Protein AF-A0A850YWC5-F1 (afdb_monomer)

Mean predicted aligned error: 11.5 Å

Organism: NCBI:txid237442

Foldseek 3Di:
DPPDDLVCLQPDDPVRLVVVCPPPDPVVNVVSVVSNVVSVVVVVVVVVVVVVVVVVVVVVVVVVVVVVVVVVVVVVVVVVVVVVVVVVVVVVVVVVVVVVVVVPDDDDDDDDDDDD

pLDDT: mean 88.01, std 17.05, range [43.81, 98.75]

Structure (mmCIF, N/CA/C/O backbone):
data_AF-A0A850YWC5-F1
#
_entry.id   AF-A0A850YWC5-F1
#
loop_
_atom_site.group_PDB
_atom_site.id
_atom_site.type_symbol
_atom_site.label_atom_id
_atom_site.label_alt_id
_atom_site.label_comp_id
_atom_site.label_asym_id
_atom_site.label_entity_id
_atom_site.label_seq_id
_atom_site.pdbx_PDB_ins_code
_atom_site.Cartn_x
_atom_site.Cartn_y
_atom_site.Cartn_z
_atom_site.occupancy
_atom_site.B_iso_or_equiv
_atom_site.auth_seq_id
_atom_site.auth_comp_id
_atom_site.auth_asym_id
_atom_site.auth_atom_id
_atom_site.pdbx_PDB_model_num
ATOM 1 N N . ASP A 1 1 ? -20.266 -9.787 32.606 1.00 48.34 1 ASP A N 1
ATOM 2 C CA . ASP A 1 1 ? -20.561 -9.598 31.177 1.00 48.34 1 ASP A CA 1
ATOM 3 C C . ASP A 1 1 ? -20.146 -8.229 30.689 1.00 48.34 1 ASP A C 1
ATOM 5 O O . ASP A 1 1 ? -20.565 -7.225 31.253 1.00 48.34 1 ASP A O 1
ATOM 9 N N . ASP A 1 2 ? -19.291 -8.188 29.666 1.00 72.25 2 ASP A N 1
ATOM 10 C CA . ASP A 1 2 ? -18.967 -6.942 28.969 1.00 72.25 2 ASP A CA 1
ATOM 11 C C . ASP A 1 2 ? -20.183 -6.515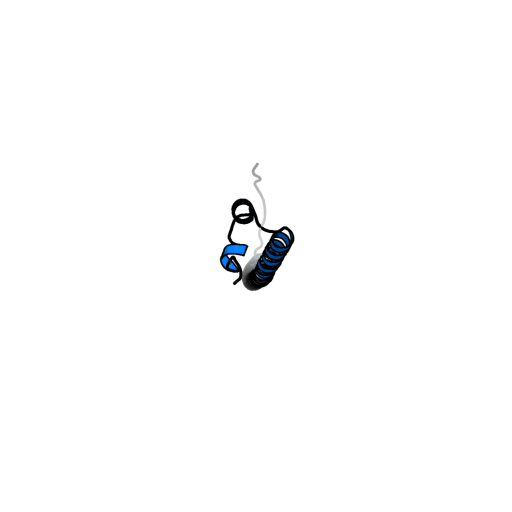 28.131 1.00 72.25 2 ASP A C 1
ATOM 13 O O . ASP A 1 2 ? -20.712 -7.283 27.333 1.00 72.25 2 ASP A O 1
ATOM 17 N N . ARG A 1 3 ? -20.623 -5.267 28.311 1.00 82.88 3 ARG A N 1
ATOM 18 C CA . ARG A 1 3 ? -21.869 -4.718 27.744 1.00 82.88 3 ARG A CA 1
ATOM 19 C C . ARG A 1 3 ? -21.932 -4.711 26.208 1.00 82.88 3 ARG A C 1
ATOM 21 O O . ARG A 1 3 ? -23.014 -4.588 25.644 1.00 82.88 3 ARG A O 1
ATOM 28 N N . PHE A 1 4 ? -20.780 -4.814 25.550 1.00 91.25 4 PHE A N 1
ATOM 29 C CA . PHE A 1 4 ? -20.626 -4.872 24.099 1.00 91.25 4 PHE A CA 1
ATOM 30 C C . PHE A 1 4 ? -19.566 -5.909 23.746 1.00 91.25 4 PHE A C 1
ATOM 32 O O . PHE A 1 4 ? -18.531 -5.986 24.418 1.00 91.25 4 PHE A O 1
ATOM 39 N N . SER A 1 5 ? -19.772 -6.631 22.646 1.00 95.06 5 SER A N 1
ATOM 40 C CA . SER A 1 5 ? -18.692 -7.415 22.045 1.00 95.06 5 SER A CA 1
ATOM 41 C C . SER A 1 5 ? -17.588 -6.500 21.502 1.00 95.06 5 SER A C 1
ATOM 43 O O . SER A 1 5 ? -17.817 -5.329 21.174 1.00 95.06 5 SER A O 1
ATOM 45 N N . ASP A 1 6 ? -16.378 -7.044 21.377 1.00 95.25 6 ASP A N 1
ATOM 46 C CA . ASP A 1 6 ? -15.240 -6.321 20.804 1.00 95.25 6 ASP A CA 1
ATOM 47 C C . ASP A 1 6 ? -15.547 -5.827 19.383 1.00 95.25 6 ASP A C 1
ATOM 49 O O . ASP A 1 6 ? -15.234 -4.686 19.043 1.00 95.25 6 ASP A O 1
ATOM 53 N N . GLU A 1 7 ? -16.219 -6.645 18.573 1.00 94.69 7 GLU A N 1
ATOM 54 C CA . GLU A 1 7 ? -16.601 -6.294 17.206 1.00 94.69 7 GLU A CA 1
ATOM 55 C C . GLU A 1 7 ? -17.578 -5.113 17.167 1.00 94.69 7 GLU A C 1
ATOM 57 O O . GLU A 1 7 ? -17.324 -4.119 16.479 1.00 94.69 7 GLU A O 1
ATOM 62 N N . GLN A 1 8 ? -18.650 -5.158 17.964 1.00 95.88 8 GLN A N 1
ATOM 63 C CA . GLN A 1 8 ? -19.606 -4.049 18.077 1.00 95.88 8 GLN A CA 1
ATOM 64 C C . GLN A 1 8 ? -18.915 -2.759 18.532 1.00 95.88 8 GLN A C 1
ATOM 66 O O . GLN A 1 8 ? -19.130 -1.685 17.968 1.00 95.88 8 GLN A O 1
ATOM 71 N N . LEU A 1 9 ? -18.023 -2.856 19.520 1.00 95.75 9 LEU A N 1
ATOM 72 C CA . LEU A 1 9 ? -17.337 -1.695 20.080 1.00 95.75 9 LEU A CA 1
ATOM 73 C C . LEU A 1 9 ? -16.429 -0.998 19.053 1.00 95.75 9 LEU A C 1
ATOM 75 O O . LEU A 1 9 ? -16.286 0.231 19.061 1.00 95.75 9 LEU A O 1
ATOM 79 N N . VAL A 1 10 ? -15.795 -1.760 18.163 1.00 96.50 10 VAL A N 1
ATOM 80 C CA . VAL A 1 10 ? -14.919 -1.208 17.121 1.00 96.50 10 VAL A CA 1
ATOM 81 C C . VAL A 1 10 ? -15.737 -0.591 15.984 1.00 96.50 10 VAL A C 1
ATOM 83 O O . VAL A 1 10 ? -15.404 0.525 15.555 1.00 96.50 10 VAL A O 1
ATOM 86 N N . THR A 1 11 ? -16.801 -1.278 15.555 1.00 96.38 11 THR A N 1
ATOM 87 C CA . THR A 1 11 ? -17.620 -0.961 14.370 1.00 96.38 11 THR A CA 1
ATOM 88 C C . THR A 1 11 ? -18.583 0.205 14.571 1.00 96.38 11 THR A C 1
ATOM 90 O O . THR A 1 11 ? -18.699 1.041 13.677 1.00 96.38 11 THR A O 1
ATOM 93 N N . MET A 1 12 ? -19.214 0.330 15.743 1.00 96.88 12 MET A N 1
ATOM 94 C CA . MET A 1 12 ? -20.171 1.408 16.021 1.00 96.88 12 MET A CA 1
ATOM 95 C C . MET A 1 12 ? -19.589 2.791 15.737 1.00 96.88 12 MET A C 1
ATOM 97 O O . MET A 1 12 ? -18.445 3.081 16.079 1.00 96.88 12 MET A O 1
ATOM 101 N N . SER A 1 13 ? -20.373 3.728 15.222 1.00 96.62 13 SER A N 1
ATOM 102 C CA . SER A 1 13 ? -19.923 5.119 15.117 1.00 96.62 13 SER A CA 1
ATOM 103 C C . SER A 1 13 ? -19.684 5.750 16.502 1.00 96.62 13 SER A C 1
ATOM 105 O O . SER A 1 13 ? -20.094 5.242 17.550 1.00 96.62 13 SER A O 1
ATOM 107 N N . VAL A 1 14 ? -18.989 6.890 16.545 1.00 95.44 14 VAL A N 1
ATOM 108 C CA . VAL A 1 14 ? -18.833 7.657 17.798 1.00 95.44 14 VAL A CA 1
ATOM 109 C C . VAL A 1 14 ? -20.199 8.120 18.321 1.00 95.44 14 VAL A C 1
ATOM 111 O O . VAL A 1 14 ? -20.446 8.071 19.524 1.00 95.44 14 VAL A O 1
ATOM 114 N N . ARG A 1 15 ? -21.108 8.512 17.417 1.00 97.19 15 ARG A N 1
ATOM 115 C CA . ARG A 1 15 ? -22.462 8.967 17.759 1.00 97.19 15 ARG A CA 1
ATOM 116 C C . ARG A 1 15 ? -23.296 7.854 18.392 1.00 97.19 15 ARG A C 1
ATOM 118 O O . ARG A 1 15 ? -23.951 8.093 19.404 1.00 97.19 15 ARG A O 1
ATOM 125 N N . GLU A 1 16 ? -23.266 6.653 17.823 1.00 96.31 16 GLU A N 1
ATOM 126 C CA . GLU A 1 16 ? -23.994 5.496 18.361 1.00 96.31 16 GLU A CA 1
ATOM 127 C C . GLU A 1 16 ? -23.440 5.054 19.707 1.00 96.31 16 G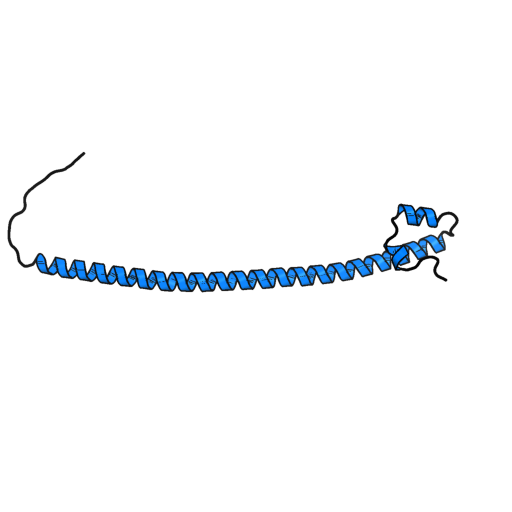LU A C 1
ATOM 129 O O . GLU A 1 16 ? -24.218 4.834 20.634 1.00 96.31 16 GLU A O 1
ATOM 134 N N . LEU A 1 17 ? -22.111 5.021 19.847 1.00 94.94 17 LEU A N 1
ATOM 135 C CA . LEU A 1 17 ? -21.478 4.698 21.122 1.00 94.94 17 LEU A CA 1
ATOM 136 C C . LEU A 1 17 ? -21.884 5.692 22.206 1.00 94.94 17 LEU A C 1
ATOM 138 O O . LEU A 1 17 ? -22.356 5.289 23.261 1.00 94.94 17 LEU A O 1
ATOM 142 N N . ASN A 1 18 ? -21.794 6.992 21.931 1.00 95.31 18 ASN A N 1
ATOM 143 C CA . ASN A 1 18 ? -22.193 8.008 22.904 1.00 95.31 18 ASN A CA 1
ATOM 144 C C . ASN A 1 18 ? -23.686 7.929 23.264 1.00 95.31 18 ASN A C 1
ATOM 146 O O . ASN A 1 18 ? -24.047 8.214 24.402 1.00 95.31 18 ASN A O 1
ATOM 150 N N . ARG A 1 19 ? -24.559 7.525 22.329 1.00 95.62 19 ARG A N 1
ATOM 151 C CA . ARG A 1 19 ? -25.987 7.311 22.611 1.00 95.62 19 ARG A CA 1
ATOM 152 C C . ARG A 1 19 ? -26.201 6.149 23.582 1.00 95.62 19 ARG A C 1
ATOM 154 O O . ARG A 1 19 ? -26.963 6.307 24.528 1.00 95.62 19 ARG A O 1
ATOM 161 N N . GLN A 1 20 ? -25.524 5.022 23.369 1.00 93.31 20 GLN A N 1
ATOM 162 C CA . GLN A 1 20 ? -25.633 3.841 24.235 1.00 93.31 20 GLN A CA 1
ATOM 163 C C . GLN A 1 20 ? -24.943 4.018 25.600 1.00 93.31 20 GLN A C 1
ATOM 165 O O . GLN A 1 20 ? -25.273 3.314 26.550 1.00 93.31 20 GLN A O 1
ATOM 170 N N . LEU A 1 21 ? -24.020 4.978 25.714 1.00 94.31 21 LEU A N 1
ATOM 171 C CA . LEU A 1 21 ? -23.333 5.333 26.959 1.00 94.31 21 LEU A CA 1
ATOM 172 C C . LEU A 1 21 ? -24.073 6.379 27.818 1.00 94.31 21 LEU A C 1
ATOM 174 O O . LEU A 1 21 ? -23.541 6.819 28.838 1.00 94.31 21 LEU A O 1
ATOM 178 N N . ARG A 1 22 ? -25.294 6.790 27.452 1.00 94.94 22 ARG A N 1
ATOM 179 C CA . ARG A 1 22 ? -26.116 7.652 28.320 1.00 94.94 22 ARG A CA 1
ATOM 180 C C . ARG A 1 22 ? -26.514 6.898 29.595 1.00 94.94 22 ARG A C 1
ATOM 182 O O . ARG A 1 22 ? -26.887 5.732 29.531 1.00 94.94 22 ARG A O 1
ATOM 189 N N . GLY A 1 23 ? -26.431 7.567 30.746 1.00 93.06 23 GLY A N 1
ATOM 190 C CA . GLY A 1 23 ? -26.753 6.972 32.053 1.00 93.06 23 GLY A CA 1
ATOM 191 C C . GLY A 1 23 ? -25.710 5.978 32.580 1.00 93.06 23 GLY A C 1
ATOM 192 O O . GLY A 1 23 ? -25.972 5.272 33.545 1.00 93.06 23 GLY A O 1
ATOM 193 N N . VAL A 1 24 ? -24.534 5.902 31.950 1.00 94.12 24 VAL A N 1
ATOM 194 C CA . VAL A 1 24 ? -23.425 5.028 32.361 1.00 94.12 24 VAL A CA 1
ATOM 195 C C . VAL A 1 24 ? -22.450 5.807 33.236 1.00 94.12 24 VAL A C 1
ATOM 197 O O . VAL A 1 24 ? -22.224 6.995 32.998 1.00 94.12 24 VAL A O 1
ATOM 200 N N . SER A 1 25 ? -21.861 5.152 34.241 1.00 96.00 25 SER A N 1
ATOM 201 C CA . SER A 1 25 ? -20.888 5.794 35.126 1.00 96.00 25 SER A CA 1
ATOM 202 C C . SER A 1 25 ? -19.663 6.289 34.348 1.00 96.00 25 SER A C 1
ATOM 204 O O . SER A 1 25 ? -19.246 5.711 33.340 1.00 96.00 25 SER A O 1
ATOM 206 N N . LYS A 1 26 ? -19.065 7.386 34.825 1.00 95.50 26 LYS A N 1
ATOM 207 C CA . LYS A 1 26 ? -17.911 8.022 34.175 1.00 95.50 26 LYS A CA 1
ATOM 208 C C . LYS A 1 26 ? -16.726 7.061 34.027 1.00 95.50 26 LYS A C 1
ATOM 210 O O . LYS A 1 26 ? -16.085 7.046 32.979 1.00 95.50 26 LYS A O 1
ATOM 215 N N . GLU A 1 27 ? -16.459 6.259 35.053 1.00 95.81 27 GLU A N 1
ATOM 216 C CA . GLU A 1 27 ? -15.381 5.263 35.071 1.00 95.81 27 GLU A CA 1
ATOM 217 C C . GLU A 1 27 ? -15.579 4.199 33.989 1.00 95.81 27 GLU A C 1
ATOM 219 O O . GLU A 1 27 ? -14.669 3.917 33.210 1.00 95.81 27 GLU A O 1
ATOM 224 N N . 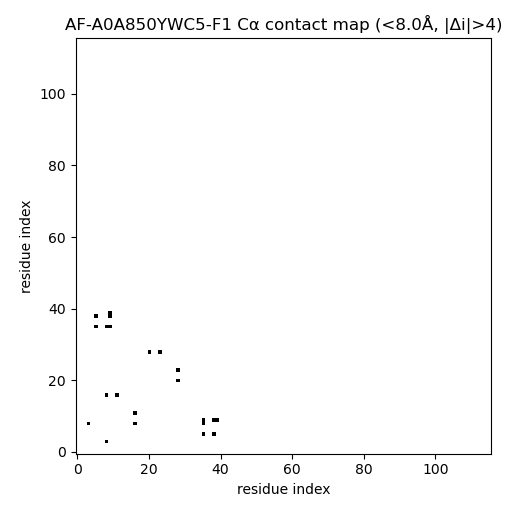GLU A 1 28 ? -16.802 3.689 33.861 1.00 94.00 28 GLU A N 1
ATOM 225 C CA . GLU A 1 28 ? -17.137 2.673 32.868 1.00 94.00 28 GLU A CA 1
ATOM 226 C C . GLU A 1 28 ? -17.065 3.228 31.437 1.00 94.00 28 GLU A C 1
ATOM 228 O O . GLU A 1 28 ? -16.568 2.568 30.520 1.00 94.00 28 GLU A O 1
ATOM 233 N N . VAL A 1 29 ? -17.468 4.488 31.235 1.00 94.75 29 VAL A N 1
ATOM 234 C CA . VAL A 1 29 ? -17.287 5.191 29.955 1.00 94.75 29 VAL A CA 1
ATOM 235 C C . VAL A 1 29 ? -15.807 5.297 29.581 1.00 94.75 29 VAL A C 1
ATOM 237 O O . VAL A 1 29 ? -15.456 5.079 28.417 1.00 94.75 29 VAL A O 1
ATOM 240 N N . ILE A 1 30 ? -14.934 5.632 30.536 1.00 95.94 30 ILE A N 1
ATOM 241 C CA . ILE A 1 30 ? -13.483 5.708 30.308 1.00 95.94 30 ILE A CA 1
ATOM 242 C C . ILE A 1 30 ? -12.941 4.323 29.941 1.00 95.94 30 ILE A C 1
ATOM 244 O O . ILE A 1 30 ? -12.275 4.196 28.908 1.00 95.94 30 ILE A O 1
ATOM 248 N N . ARG A 1 31 ? -13.297 3.284 30.708 1.00 95.69 31 ARG A N 1
ATOM 249 C CA . ARG A 1 31 ? -12.892 1.892 30.456 1.00 95.69 31 ARG A CA 1
ATOM 250 C C . ARG A 1 31 ? -13.282 1.436 29.049 1.00 95.69 31 ARG A C 1
ATOM 252 O O . ARG A 1 31 ? -12.436 0.9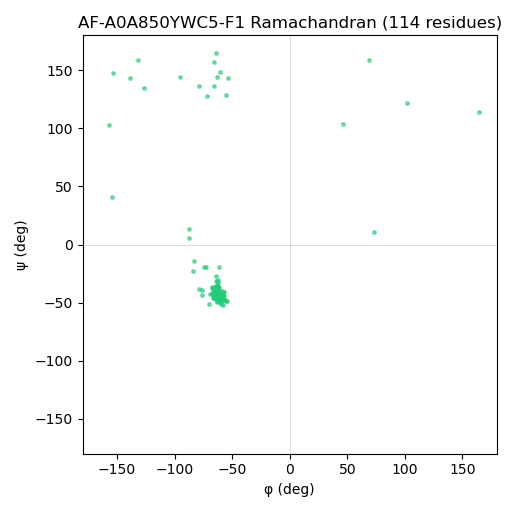43 28.303 1.00 95.69 31 ARG A O 1
ATOM 259 N N . LEU A 1 32 ? -14.531 1.667 28.636 1.00 95.50 32 LEU A N 1
ATOM 260 C CA . LEU A 1 32 ? -15.029 1.285 27.309 1.00 95.50 32 LEU A CA 1
ATOM 261 C C . LEU A 1 32 ? -14.358 2.069 26.176 1.00 95.50 32 LEU A C 1
ATOM 263 O O . LEU A 1 32 ? -14.015 1.491 25.141 1.00 95.50 32 LEU A O 1
ATOM 267 N N . LYS A 1 33 ? -14.111 3.372 26.354 1.00 95.75 33 LYS A N 1
ATOM 268 C CA . LYS A 1 33 ? -13.377 4.179 25.364 1.00 95.75 33 LYS A CA 1
ATOM 269 C C . LYS A 1 33 ? -11.925 3.728 25.226 1.00 95.75 33 LYS A C 1
ATOM 271 O O . LYS A 1 33 ? -11.423 3.652 24.103 1.00 95.75 33 LYS A O 1
ATOM 276 N N . GLN A 1 34 ? -11.268 3.392 26.332 1.00 97.19 34 GLN A N 1
ATOM 277 C CA . GLN A 1 34 ? -9.907 2.867 26.317 1.00 97.19 34 GLN A CA 1
ATOM 278 C C . GLN A 1 34 ? -9.854 1.490 25.650 1.00 97.19 34 GLN A C 1
ATOM 280 O O . GLN A 1 34 ? -9.050 1.293 24.738 1.00 97.19 34 GLN A O 1
ATOM 285 N N . LYS A 1 35 ? -10.774 0.580 26.002 1.00 96.62 35 LYS A N 1
ATOM 286 C CA . LYS A 1 35 ? -10.924 -0.725 25.338 1.00 96.62 35 LYS A CA 1
ATOM 287 C C . LYS A 1 35 ? -11.101 -0.550 23.828 1.00 96.62 35 LYS A C 1
ATOM 289 O O . LYS A 1 35 ? -10.355 -1.132 23.040 1.00 96.62 35 LYS A O 1
ATOM 294 N N . ARG A 1 36 ? -12.004 0.344 23.411 1.00 97.31 36 ARG A N 1
ATOM 295 C CA . ARG A 1 36 ? -12.227 0.680 21.999 1.00 97.31 36 ARG A CA 1
ATOM 296 C C . ARG A 1 36 ? -10.963 1.188 21.304 1.00 97.31 36 ARG A C 1
ATOM 298 O O . ARG A 1 36 ? -10.687 0.795 20.169 1.00 97.31 36 ARG A O 1
ATOM 305 N N . ARG A 1 37 ? -10.199 2.072 21.956 1.00 98.06 37 ARG A N 1
ATOM 306 C CA . ARG A 1 37 ? -8.943 2.612 21.415 1.00 98.06 37 ARG A CA 1
ATOM 307 C C . ARG A 1 37 ? -7.915 1.506 21.200 1.00 98.06 37 ARG A C 1
ATOM 309 O O . ARG A 1 37 ? -7.327 1.446 20.122 1.00 98.06 37 ARG A O 1
ATOM 316 N N . THR A 1 38 ? -7.741 0.623 22.179 1.00 98.12 38 THR A N 1
ATOM 317 C CA . THR A 1 38 ? -6.825 -0.520 22.090 1.00 98.12 38 THR A CA 1
ATOM 318 C C . THR A 1 38 ? -7.205 -1.454 20.943 1.00 98.12 38 THR A C 1
ATOM 320 O O . THR A 1 38 ? -6.347 -1.813 20.138 1.00 98.12 38 THR A O 1
ATOM 323 N N . LEU A 1 39 ? -8.493 -1.782 20.800 1.00 97.75 39 LEU A N 1
ATOM 324 C CA . LEU A 1 39 ? -8.976 -2.636 19.712 1.00 97.75 39 LEU A CA 1
ATOM 325 C C . LEU A 1 39 ? -8.778 -1.993 18.330 1.00 97.75 39 LEU A C 1
ATOM 327 O O . LEU A 1 39 ? -8.274 -2.644 17.416 1.00 97.75 39 LEU A O 1
ATOM 331 N N . LYS A 1 40 ? -9.083 -0.697 18.174 1.00 97.75 40 LYS A N 1
ATOM 332 C CA . LYS A 1 40 ? -8.807 0.020 16.915 1.00 97.75 40 LYS A CA 1
ATOM 333 C C . LYS A 1 40 ? -7.317 0.054 16.585 1.00 97.75 40 LYS A C 1
ATOM 335 O O . LYS A 1 40 ? -6.943 -0.193 15.443 1.00 97.75 40 LYS A O 1
ATOM 340 N N . ASN A 1 41 ? -6.463 0.306 17.577 1.00 98.06 41 ASN A N 1
ATOM 341 C CA . ASN A 1 41 ? -5.013 0.305 17.384 1.00 98.06 41 ASN A CA 1
ATOM 342 C C . ASN A 1 41 ? -4.479 -1.073 16.982 1.00 98.06 41 ASN A C 1
ATOM 344 O O . ASN A 1 41 ? -3.568 -1.146 16.160 1.00 98.06 41 ASN A O 1
ATOM 348 N N . ARG A 1 42 ? -5.069 -2.160 17.494 1.00 98.00 42 ARG A N 1
ATOM 349 C CA . ARG A 1 42 ? -4.764 -3.522 17.039 1.00 98.00 42 ARG A CA 1
ATOM 350 C C . ARG A 1 42 ? -5.050 -3.678 15.540 1.00 98.00 42 ARG A C 1
ATOM 352 O O . ARG A 1 42 ? -4.173 -4.128 14.806 1.00 98.00 42 ARG A O 1
ATOM 359 N N . GLY A 1 43 ? -6.219 -3.226 15.079 1.00 97.50 43 GLY A N 1
ATOM 360 C CA . GLY A 1 43 ? -6.566 -3.212 13.653 1.00 97.50 43 GLY A CA 1
ATOM 361 C C . GLY A 1 43 ? -5.617 -2.344 12.818 1.00 97.50 43 GLY A C 1
ATOM 362 O O . GLY A 1 43 ? -5.142 -2.769 11.768 1.00 97.50 43 GLY A O 1
ATOM 363 N N . TYR A 1 44 ? -5.249 -1.159 13.310 1.00 98.25 44 TYR A N 1
ATOM 364 C CA . TYR A 1 44 ? -4.283 -0.292 12.628 1.00 98.25 44 TYR A CA 1
ATOM 365 C C . TYR A 1 44 ? -2.894 -0.927 12.509 1.00 98.25 44 TYR A C 1
ATOM 367 O O . TYR A 1 44 ? -2.257 -0.789 11.465 1.00 98.25 44 TYR A O 1
ATOM 375 N N . ALA A 1 45 ? -2.434 -1.658 13.527 1.00 98.44 45 ALA A N 1
ATOM 376 C CA . ALA A 1 45 ? -1.169 -2.384 13.465 1.00 98.44 45 ALA A CA 1
ATOM 377 C C . ALA A 1 45 ? -1.197 -3.485 12.394 1.00 98.44 45 ALA A C 1
ATOM 379 O O . ALA A 1 45 ? -0.242 -3.615 11.626 1.00 98.44 45 ALA A O 1
ATOM 380 N N . GLN A 1 46 ? -2.299 -4.236 12.297 1.00 98.25 46 GLN A N 1
ATOM 381 C CA . GLN A 1 46 ? -2.488 -5.238 11.246 1.00 98.25 46 GLN A CA 1
ATOM 382 C C . GLN A 1 46 ? -2.483 -4.594 9.853 1.00 98.25 46 GLN A C 1
ATOM 384 O O . GLN A 1 46 ? -1.708 -5.012 8.994 1.00 98.25 46 GLN A O 1
ATOM 389 N N . SER A 1 47 ? -3.263 -3.529 9.648 1.00 98.44 47 SER A N 1
ATOM 390 C CA . SER A 1 47 ? -3.304 -2.798 8.375 1.00 98.44 47 SER A CA 1
ATOM 391 C C . SER A 1 47 ? -1.952 -2.188 8.001 1.00 98.44 47 SER A C 1
ATOM 393 O O . SER A 1 47 ? -1.583 -2.185 6.831 1.00 98.44 47 SER A O 1
ATOM 395 N N . CYS A 1 48 ? -1.186 -1.694 8.978 1.00 98.62 48 CYS A N 1
ATOM 396 C CA . CYS A 1 48 ? 0.166 -1.177 8.759 1.00 98.62 48 CYS A CA 1
ATOM 397 C C . CYS A 1 48 ? 1.114 -2.277 8.259 1.00 98.62 48 CYS A C 1
ATOM 399 O O . CYS A 1 48 ? 1.809 -2.088 7.260 1.00 98.62 48 CYS A O 1
ATOM 401 N N . ARG A 1 49 ? 1.103 -3.448 8.909 1.00 98.62 49 ARG A N 1
ATOM 402 C CA . ARG A 1 49 ? 1.897 -4.612 8.484 1.00 98.62 49 ARG A CA 1
ATOM 403 C C . ARG A 1 49 ? 1.514 -5.056 7.074 1.00 98.62 49 ARG A C 1
ATOM 405 O O . ARG A 1 49 ? 2.397 -5.220 6.239 1.00 98.62 49 ARG A O 1
ATOM 412 N N . PHE A 1 50 ? 0.215 -5.176 6.800 1.00 98.50 50 PHE A N 1
ATOM 413 C CA . PHE A 1 50 ? -0.300 -5.557 5.487 1.00 98.50 50 PHE A CA 1
ATOM 414 C C . PHE A 1 50 ? 0.155 -4.587 4.388 1.00 98.50 50 PHE A C 1
ATOM 416 O O . PHE A 1 50 ? 0.783 -5.012 3.421 1.00 98.50 50 PHE A O 1
ATOM 423 N N . LYS A 1 51 ? -0.059 -3.276 4.577 1.00 98.69 51 LYS A N 1
ATOM 424 C CA . LYS A 1 51 ? 0.353 -2.248 3.607 1.00 98.69 51 LYS A CA 1
ATOM 425 C C . LYS A 1 51 ? 1.856 -2.264 3.343 1.00 98.69 51 LYS A C 1
ATOM 427 O O . LYS A 1 51 ? 2.266 -2.130 2.197 1.00 98.69 51 LYS A O 1
ATOM 432 N N . ARG A 1 52 ? 2.677 -2.467 4.378 1.00 98.62 52 ARG A N 1
ATOM 433 C CA . ARG A 1 52 ? 4.138 -2.561 4.234 1.00 98.62 52 ARG A CA 1
ATOM 434 C C . ARG A 1 52 ? 4.550 -3.765 3.390 1.00 98.62 52 ARG A C 1
ATOM 436 O O . ARG A 1 52 ? 5.392 -3.631 2.508 1.00 98.62 52 ARG A O 1
ATOM 443 N N . VAL A 1 53 ? 3.968 -4.932 3.661 1.00 98.62 53 VAL A N 1
ATOM 444 C CA . VAL A 1 53 ? 4.255 -6.155 2.897 1.00 98.62 53 VAL A CA 1
ATOM 445 C C . VAL A 1 53 ? 3.810 -5.994 1.446 1.00 98.62 53 VAL A C 1
ATOM 447 O O . VAL A 1 53 ? 4.579 -6.302 0.541 1.00 98.62 53 VAL A O 1
ATOM 450 N N . GLN A 1 54 ? 2.620 -5.439 1.215 1.00 98.62 54 GLN A N 1
ATOM 451 C CA . GLN A 1 54 ? 2.119 -5.184 -0.131 1.00 98.62 54 GLN A CA 1
ATOM 452 C C . GLN A 1 54 ? 2.994 -4.181 -0.894 1.00 98.62 54 GLN A C 1
ATOM 454 O O . GLN A 1 54 ? 3.337 -4.435 -2.042 1.00 98.62 54 GLN A O 1
ATOM 459 N N . GLN A 1 55 ? 3.423 -3.088 -0.254 1.00 98.56 55 GLN A N 1
ATOM 460 C CA . GLN A 1 55 ? 4.337 -2.120 -0.867 1.00 98.56 55 GLN A CA 1
ATOM 461 C C . GLN A 1 55 ? 5.673 -2.766 -1.249 1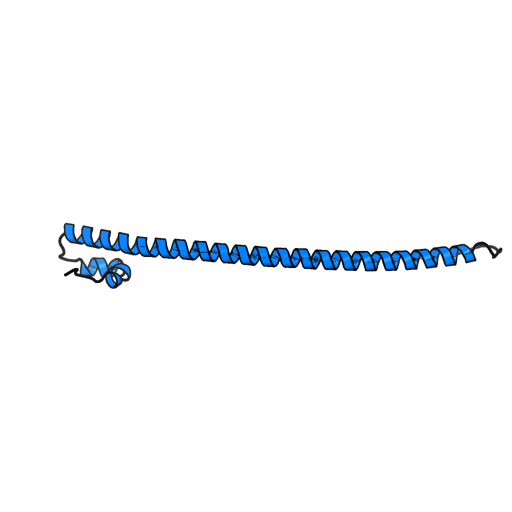.00 98.56 55 GLN A C 1
ATOM 463 O O . GLN A 1 55 ? 6.183 -2.520 -2.338 1.00 98.56 55 GLN A O 1
ATOM 468 N N . ARG A 1 56 ? 6.222 -3.627 -0.386 1.00 98.56 56 ARG A N 1
ATOM 469 C CA . ARG A 1 56 ? 7.431 -4.393 -0.707 1.00 98.56 56 ARG A CA 1
ATOM 470 C C . ARG A 1 56 ? 7.229 -5.263 -1.949 1.00 98.56 56 ARG A C 1
ATOM 472 O O . ARG A 1 56 ? 8.084 -5.243 -2.822 1.00 98.56 56 ARG A O 1
ATOM 479 N N . HIS A 1 57 ? 6.109 -5.978 -2.050 1.00 98.75 57 HIS A N 1
ATOM 480 C CA . HIS A 1 57 ? 5.819 -6.809 -3.222 1.00 98.75 57 HIS A CA 1
ATOM 481 C C . HIS A 1 57 ? 5.677 -5.998 -4.513 1.00 98.75 57 HIS A C 1
ATOM 483 O O . HIS A 1 57 ? 6.169 -6.430 -5.551 1.00 98.75 57 HIS A O 1
ATOM 489 N N . VAL A 1 58 ? 5.057 -4.815 -4.450 1.00 98.62 58 VAL A N 1
ATOM 490 C CA . VAL A 1 58 ? 4.987 -3.895 -5.598 1.00 98.62 58 VAL A CA 1
ATOM 491 C C . VAL A 1 58 ? 6.394 -3.507 -6.053 1.00 98.62 58 VAL A C 1
ATOM 493 O O . VAL A 1 58 ? 6.731 -3.710 -7.215 1.00 98.62 58 VAL A O 1
ATOM 496 N N . LEU A 1 59 ? 7.248 -3.059 -5.128 1.00 98.69 59 LEU A N 1
ATOM 497 C CA . LEU A 1 59 ? 8.630 -2.679 -5.441 1.00 98.69 59 LEU A CA 1
ATOM 498 C C . LEU A 1 59 ? 9.466 -3.860 -5.965 1.00 98.69 59 LEU A C 1
ATOM 500 O O . LEU A 1 59 ? 10.260 -3.696 -6.887 1.00 98.69 59 LEU A O 1
ATOM 504 N N . GLU A 1 60 ? 9.294 -5.060 -5.405 1.00 98.62 60 GLU A N 1
ATOM 505 C CA . GLU A 1 60 ? 9.944 -6.283 -5.898 1.00 98.62 60 GLU A CA 1
ATOM 506 C C . GLU A 1 60 ? 9.515 -6.605 -7.341 1.00 98.62 60 GLU A C 1
ATOM 508 O O . GLU A 1 60 ? 10.360 -6.949 -8.171 1.00 98.62 60 GLU A O 1
ATOM 513 N N . SER A 1 61 ? 8.226 -6.449 -7.662 1.00 98.62 61 SER A N 1
ATOM 514 C CA . SER A 1 61 ? 7.704 -6.641 -9.019 1.00 98.62 61 SER A CA 1
ATOM 515 C C . SER A 1 61 ? 8.251 -5.599 -9.992 1.00 98.62 61 SER A C 1
ATOM 517 O O . SER A 1 61 ? 8.713 -5.966 -11.071 1.00 98.62 61 SER A O 1
ATOM 519 N N . GLU A 1 62 ? 8.248 -4.319 -9.611 1.00 98.62 62 GLU A N 1
ATOM 520 C CA . GLU A 1 62 ? 8.798 -3.231 -10.430 1.00 98.62 62 GLU A CA 1
ATOM 521 C C . GLU A 1 62 ? 10.289 -3.453 -10.706 1.00 98.62 62 GLU A C 1
ATOM 523 O O . GLU A 1 62 ? 10.736 -3.349 -11.848 1.00 98.62 62 GLU A O 1
ATOM 528 N N . LYS A 1 63 ? 11.059 -3.858 -9.686 1.00 98.44 63 LYS A N 1
ATOM 529 C CA . LYS A 1 63 ? 12.476 -4.208 -9.850 1.00 98.44 63 LYS A CA 1
ATOM 530 C C . LYS A 1 63 ? 12.660 -5.305 -10.898 1.00 98.44 63 LYS A C 1
ATOM 532 O O . LYS A 1 63 ? 13.517 -5.184 -11.770 1.00 98.44 63 LYS A O 1
ATOM 537 N N . ASN A 1 64 ? 11.873 -6.376 -10.815 1.00 98.62 64 ASN A N 1
ATOM 538 C CA . ASN A 1 64 ? 11.973 -7.494 -11.752 1.00 98.62 64 ASN A CA 1
ATOM 539 C C . ASN A 1 64 ? 11.592 -7.079 -13.180 1.00 98.62 64 ASN A C 1
ATOM 541 O O . ASN A 1 64 ? 12.284 -7.461 -14.122 1.00 98.62 64 ASN A O 1
ATOM 545 N N . GLN A 1 65 ? 10.556 -6.253 -13.343 1.00 98.69 65 GLN A N 1
ATOM 546 C CA . GLN A 1 65 ? 10.171 -5.703 -14.646 1.00 98.69 65 GLN A CA 1
ATOM 547 C C . GLN A 1 65 ? 11.277 -4.831 -15.251 1.00 98.69 65 GLN A C 1
ATOM 549 O O . GLN A 1 65 ? 11.570 -4.949 -16.440 1.00 98.69 65 GLN A O 1
ATOM 554 N N . LEU A 1 66 ? 11.916 -3.976 -14.451 1.00 98.69 66 LEU A N 1
ATOM 555 C CA . LEU A 1 66 ? 13.024 -3.140 -14.918 1.00 98.69 66 LEU A CA 1
ATOM 556 C C . LEU A 1 66 ? 14.245 -3.979 -15.312 1.00 98.69 66 LEU A C 1
ATOM 558 O O . LEU A 1 66 ? 14.861 -3.713 -16.341 1.00 98.69 66 LEU A O 1
ATOM 562 N N . LEU A 1 67 ? 14.572 -5.022 -14.545 1.00 98.56 67 LEU A N 1
ATOM 563 C CA . LEU A 1 67 ? 15.659 -5.941 -14.896 1.00 98.56 67 LEU A CA 1
ATOM 564 C C . LEU A 1 67 ? 15.404 -6.647 -16.233 1.00 98.56 67 LEU A C 1
ATOM 566 O O . LEU A 1 67 ? 16.314 -6.737 -17.055 1.00 98.56 67 LEU A O 1
ATOM 570 N N . GLN A 1 68 ? 14.170 -7.095 -16.476 1.00 98.62 68 GLN A N 1
ATOM 571 C CA . GLN A 1 68 ? 13.782 -7.695 -17.756 1.00 98.62 68 GLN A CA 1
ATOM 572 C C . GLN A 1 68 ? 13.903 -6.700 -18.916 1.00 98.62 68 GLN A C 1
ATOM 574 O O . GLN A 1 68 ? 14.424 -7.058 -19.969 1.00 98.62 68 GLN A O 1
ATOM 579 N N . GLN A 1 69 ? 13.483 -5.446 -18.722 1.00 98.50 69 GLN A N 1
ATOM 580 C CA . GLN A 1 69 ? 13.620 -4.397 -19.739 1.00 98.50 69 GLN A CA 1
ATOM 581 C C . GLN A 1 69 ? 15.085 -4.106 -20.072 1.00 98.50 69 GLN A C 1
ATOM 583 O O . GLN A 1 69 ? 15.440 -4.003 -21.243 1.00 98.50 69 GLN A O 1
ATOM 588 N N . VAL A 1 70 ? 15.952 -4.016 -19.059 1.00 98.62 70 VAL A N 1
ATOM 589 C CA . VAL A 1 70 ? 17.393 -3.813 -19.266 1.00 98.62 70 VAL A CA 1
ATOM 590 C C . VAL A 1 70 ? 17.994 -4.963 -20.068 1.00 98.62 70 VAL A C 1
ATOM 592 O O . VAL A 1 70 ? 18.767 -4.722 -20.993 1.00 98.62 70 VAL A O 1
ATOM 595 N N . GLU A 1 71 ? 17.645 -6.203 -19.732 1.00 98.50 71 GLU A N 1
ATOM 596 C CA . GLU A 1 71 ? 18.156 -7.373 -20.443 1.00 98.50 71 GLU A CA 1
ATOM 597 C C . GLU A 1 71 ? 17.677 -7.405 -21.899 1.00 98.50 71 GLU A C 1
ATOM 599 O O . GLU A 1 71 ? 18.478 -7.592 -22.813 1.00 98.50 71 GLU A O 1
ATOM 604 N N . HIS A 1 72 ? 16.397 -7.114 -22.131 1.00 98.44 72 HIS A N 1
ATOM 605 C CA . HIS A 1 72 ? 15.849 -7.007 -23.478 1.00 98.44 72 HIS A CA 1
ATOM 606 C C . HIS A 1 72 ? 16.570 -5.932 -24.310 1.00 98.44 72 HIS A C 1
ATOM 608 O O . HIS A 1 72 ? 17.015 -6.202 -25.424 1.00 98.44 72 HIS A O 1
ATOM 614 N N . LEU A 1 73 ? 16.780 -4.737 -23.750 1.00 98.44 73 LEU A N 1
ATOM 615 C CA . LEU A 1 73 ? 17.483 -3.653 -24.441 1.00 98.44 73 LEU A CA 1
ATOM 616 C C . LEU A 1 73 ? 18.946 -4.000 -24.750 1.00 98.44 73 LEU A C 1
ATOM 618 O O . LEU A 1 73 ? 19.447 -3.643 -25.814 1.00 98.44 73 LEU A O 1
ATOM 622 N N . LYS A 1 74 ? 19.643 -4.722 -23.865 1.00 98.19 74 LYS A N 1
ATOM 623 C CA . LYS A 1 74 ? 21.010 -5.201 -24.137 1.00 98.19 74 LYS A CA 1
ATOM 624 C C . LYS A 1 74 ? 21.061 -6.166 -25.319 1.00 98.19 74 LYS A C 1
ATOM 626 O O . LYS A 1 74 ? 22.003 -6.105 -26.117 1.00 98.19 74 LYS A O 1
ATOM 631 N N . GLN A 1 75 ? 20.068 -7.043 -25.440 1.00 98.25 75 GLN A N 1
ATOM 632 C CA . GLN A 1 75 ? 19.959 -7.974 -26.563 1.00 98.25 75 GLN A CA 1
ATOM 633 C C . GLN A 1 75 ? 19.694 -7.225 -27.871 1.00 98.25 75 GLN A C 1
ATOM 635 O O . GLN A 1 75 ? 20.380 -7.484 -28.863 1.00 98.25 75 GLN A O 1
ATOM 640 N N . GLU A 1 76 ? 18.797 -6.237 -27.851 1.00 98.19 76 GLU A N 1
ATOM 641 C CA . GLU A 1 76 ? 18.519 -5.376 -29.007 1.00 98.19 76 GLU A CA 1
ATOM 642 C C . GLU A 1 76 ? 19.753 -4.569 -29.432 1.00 98.19 76 GLU A C 1
ATOM 644 O O . GLU A 1 76 ? 20.106 -4.564 -30.609 1.00 98.19 76 GLU A O 1
ATOM 649 N N . ILE A 1 77 ? 20.496 -3.978 -28.489 1.00 97.94 77 ILE A N 1
ATOM 650 C CA . ILE A 1 77 ? 21.770 -3.302 -28.790 1.00 97.94 77 ILE A CA 1
ATOM 651 C C . ILE A 1 77 ? 22.753 -4.276 -29.446 1.00 97.94 77 ILE A C 1
ATOM 653 O O . ILE A 1 77 ? 23.351 -3.959 -30.472 1.00 97.94 77 ILE A O 1
ATOM 657 N N . SER A 1 78 ? 22.909 -5.477 -28.888 1.00 98.06 78 SER A N 1
ATOM 658 C CA . SER A 1 78 ? 23.834 -6.486 -29.421 1.00 98.06 78 SER A CA 1
ATOM 659 C C . SER A 1 78 ? 23.436 -6.968 -30.820 1.00 98.06 78 SER A C 1
ATOM 661 O O . SER A 1 78 ? 24.287 -7.334 -31.634 1.00 98.06 78 SER A O 1
ATOM 663 N N . ARG A 1 79 ? 22.135 -6.992 -31.118 1.00 98.12 79 ARG A N 1
ATOM 664 C CA . ARG A 1 79 ? 21.611 -7.273 -32.454 1.00 98.12 79 ARG A CA 1
ATOM 665 C C . ARG A 1 79 ? 21.915 -6.124 -33.416 1.00 98.12 79 ARG A C 1
ATOM 667 O O . ARG A 1 79 ? 22.510 -6.373 -34.459 1.00 98.12 79 ARG A O 1
ATOM 674 N N . LEU A 1 80 ? 21.587 -4.889 -33.043 1.00 97.56 80 LEU A N 1
ATOM 675 C CA . LEU A 1 80 ? 21.811 -3.702 -33.873 1.00 97.56 80 LEU A CA 1
ATOM 676 C C . LEU A 1 80 ? 23.296 -3.458 -34.159 1.00 97.56 80 LEU A C 1
ATOM 678 O O . LEU A 1 80 ? 23.648 -3.052 -35.260 1.00 97.56 80 LEU A O 1
ATOM 682 N N . VAL A 1 81 ? 24.181 -3.743 -33.200 1.00 97.69 81 VAL A N 1
ATOM 683 C CA . VAL A 1 81 ? 25.636 -3.687 -33.407 1.00 97.69 81 VAL A CA 1
ATOM 684 C C . VAL A 1 81 ? 26.068 -4.666 -34.497 1.00 97.69 81 VAL A C 1
ATOM 686 O O . VAL A 1 81 ? 26.777 -4.264 -35.415 1.00 97.69 81 VAL A O 1
ATOM 689 N N . ARG A 1 82 ? 25.591 -5.918 -34.455 1.00 96.88 82 ARG A N 1
ATOM 690 C CA . ARG A 1 82 ? 25.884 -6.910 -35.502 1.00 96.88 82 ARG A CA 1
ATOM 691 C C . ARG A 1 82 ? 25.330 -6.495 -36.862 1.00 96.88 82 ARG A C 1
ATOM 693 O O . ARG A 1 82 ? 26.025 -6.637 -37.861 1.00 96.88 82 ARG A O 1
ATOM 700 N N . GLU A 1 83 ? 24.105 -5.975 -36.905 1.00 96.69 83 GLU A N 1
ATOM 701 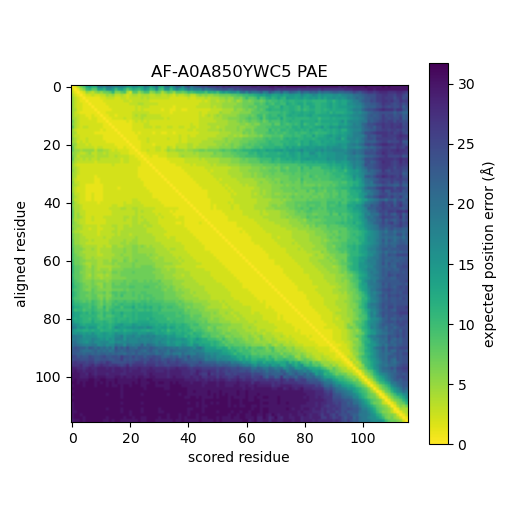C CA . GLU A 1 83 ? 23.498 -5.474 -38.144 1.00 96.69 83 GLU A CA 1
ATOM 702 C C . GLU A 1 83 ? 24.307 -4.301 -38.720 1.00 96.69 83 GLU A C 1
ATOM 704 O O . GLU A 1 83 ? 24.661 -4.319 -39.897 1.00 96.69 83 GLU A O 1
ATOM 709 N N . ARG A 1 84 ? 24.683 -3.325 -37.883 1.00 96.50 84 ARG A N 1
ATOM 710 C CA . ARG A 1 84 ? 25.546 -2.197 -38.261 1.00 96.50 84 ARG A CA 1
ATOM 711 C C . ARG A 1 84 ? 26.881 -2.672 -38.827 1.00 96.50 84 ARG A C 1
ATOM 713 O O . ARG A 1 84 ? 27.307 -2.167 -39.861 1.00 96.50 84 ARG A O 1
ATOM 720 N N . ASP A 1 85 ? 27.546 -3.604 -38.153 1.00 96.12 85 ASP A N 1
ATOM 721 C CA . ASP A 1 85 ? 28.867 -4.082 -38.567 1.00 96.12 85 ASP A CA 1
ATOM 722 C C . ASP A 1 85 ? 28.787 -4.862 -39.888 1.00 96.12 85 ASP A C 1
ATOM 724 O O . ASP A 1 85 ? 29.622 -4.664 -40.767 1.00 96.12 85 ASP A O 1
ATOM 728 N N . ALA A 1 86 ? 27.720 -5.641 -40.097 1.00 95.44 86 ALA A N 1
ATOM 729 C CA . ALA A 1 86 ? 27.466 -6.316 -41.368 1.00 95.44 86 ALA A CA 1
ATOM 730 C C . ALA A 1 86 ? 27.209 -5.337 -42.530 1.00 95.44 86 ALA A C 1
ATOM 732 O O . ALA A 1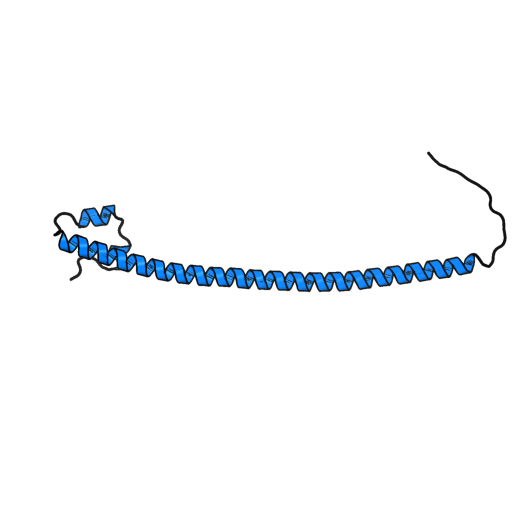 86 ? 27.624 -5.605 -43.658 1.00 95.44 86 ALA A O 1
ATOM 733 N N . TYR A 1 87 ? 26.522 -4.214 -42.287 1.00 94.44 87 TYR A N 1
ATOM 734 C CA . TYR A 1 87 ? 26.346 -3.174 -43.308 1.00 94.44 87 TYR A CA 1
ATOM 735 C C . TYR A 1 87 ? 27.655 -2.446 -43.615 1.00 94.44 87 TYR A C 1
ATOM 737 O O . TYR A 1 87 ? 27.983 -2.284 -44.787 1.00 94.44 87 TYR A O 1
ATOM 745 N N . LYS A 1 88 ? 28.448 -2.104 -42.592 1.00 94.00 88 LYS A N 1
ATOM 746 C CA 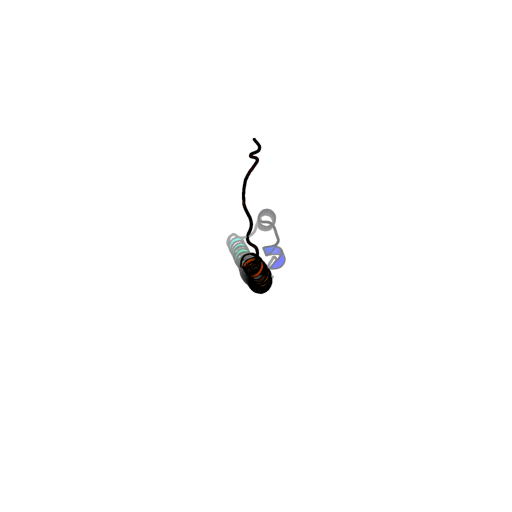. LYS A 1 88 ? 29.777 -1.505 -42.788 1.00 94.00 88 LYS A CA 1
ATOM 747 C C . LYS A 1 88 ? 30.693 -2.388 -43.634 1.00 94.00 88 LYS A C 1
ATOM 749 O O . LYS A 1 88 ? 31.319 -1.893 -44.562 1.00 94.00 88 LYS A O 1
ATOM 754 N N . GLU A 1 89 ? 30.725 -3.694 -43.370 1.00 92.31 89 GLU A N 1
ATOM 755 C CA . GLU A 1 89 ? 31.546 -4.630 -44.149 1.00 92.31 89 GLU A CA 1
ATOM 756 C C . GLU A 1 89 ? 31.102 -4.701 -45.624 1.00 92.31 89 GLU A C 1
ATOM 758 O O . GLU A 1 89 ? 31.932 -4.828 -46.528 1.00 92.31 89 GLU A O 1
ATOM 763 N N . LYS A 1 90 ? 29.792 -4.612 -45.897 1.00 90.88 90 LYS A N 1
ATOM 764 C CA . LYS A 1 90 ? 29.270 -4.550 -47.273 1.00 90.88 90 LYS A CA 1
ATOM 765 C C . LYS A 1 90 ? 29.696 -3.263 -47.979 1.00 90.88 90 LYS A C 1
ATOM 767 O O . LYS A 1 90 ? 30.141 -3.341 -49.123 1.00 90.88 90 LYS A O 1
ATOM 772 N N . ASP A 1 91 ? 29.593 -2.122 -47.303 1.00 86.88 91 ASP A N 1
ATOM 773 C CA . ASP A 1 91 ? 29.995 -0.825 -47.855 1.00 86.88 91 ASP A CA 1
ATOM 774 C C . ASP A 1 91 ? 31.501 -0.788 -48.147 1.00 86.88 91 ASP A C 1
ATOM 776 O O . ASP A 1 91 ? 31.908 -0.388 -49.237 1.00 86.88 91 ASP A O 1
ATOM 780 N N . GLU A 1 92 ? 32.336 -1.290 -47.233 1.00 89.44 92 GLU A N 1
ATOM 781 C CA . GLU A 1 92 ? 33.785 -1.395 -47.440 1.00 89.44 92 GLU A CA 1
ATOM 782 C C . GLU A 1 92 ? 34.134 -2.282 -48.643 1.00 89.44 92 GLU A C 1
ATOM 784 O O . GLU A 1 92 ? 34.969 -1.907 -49.467 1.00 89.44 92 GLU A O 1
ATOM 789 N N . LYS A 1 93 ? 33.460 -3.429 -48.812 1.00 85.31 93 LYS A N 1
ATOM 790 C CA . LYS A 1 93 ? 33.657 -4.300 -49.986 1.00 85.31 93 LYS A CA 1
ATOM 791 C C . LYS A 1 93 ? 33.294 -3.604 -51.295 1.00 85.31 93 LYS A C 1
ATOM 793 O O . LYS A 1 93 ? 34.009 -3.771 -52.284 1.00 85.31 93 LYS A O 1
ATOM 798 N N . LEU A 1 94 ? 32.209 -2.830 -51.316 1.00 84.62 94 LEU A N 1
ATOM 799 C CA . LEU A 1 94 ? 31.810 -2.058 -52.493 1.00 84.62 94 LEU A CA 1
ATOM 800 C C . LEU A 1 94 ? 32.813 -0.940 -52.798 1.00 84.62 94 LEU A C 1
ATOM 802 O O . LEU A 1 94 ? 33.199 -0.787 -53.954 1.00 84.62 94 LEU A O 1
ATOM 806 N N . LEU A 1 95 ? 33.289 -0.215 -51.781 1.00 82.94 95 LEU A N 1
ATOM 807 C CA . LEU A 1 95 ? 34.307 0.831 -51.932 1.00 82.94 95 LEU A CA 1
ATOM 808 C C . LEU A 1 95 ? 35.629 0.271 -52.468 1.00 82.94 95 LEU A C 1
ATOM 810 O O . LEU A 1 95 ? 36.190 0.825 -53.410 1.00 82.94 95 LEU A O 1
ATOM 814 N N . VAL A 1 96 ? 36.096 -0.859 -51.930 1.00 78.75 96 VAL A N 1
ATOM 815 C CA . VAL A 1 96 ? 37.299 -1.542 -52.429 1.00 78.75 96 VAL A CA 1
ATOM 816 C C . VAL A 1 96 ? 37.084 -2.022 -53.866 1.00 78.75 96 VAL A C 1
ATOM 818 O O . VAL A 1 96 ? 37.925 -1.775 -54.728 1.00 78.75 96 VAL A O 1
ATOM 821 N N . SER A 1 97 ? 35.937 -2.639 -54.168 1.00 73.00 97 SER A N 1
ATOM 822 C CA . SER A 1 97 ? 35.610 -3.085 -55.528 1.00 73.00 97 SER A CA 1
ATOM 823 C C . SER A 1 97 ? 35.507 -1.933 -56.536 1.00 73.00 97 SER A C 1
ATOM 825 O O . SER A 1 97 ? 35.800 -2.150 -57.712 1.00 73.00 97 SER A O 1
ATOM 827 N N . ASN A 1 98 ? 35.099 -0.732 -56.115 1.00 62.50 98 ASN A N 1
ATOM 828 C CA . ASN A 1 98 ? 35.071 0.460 -56.966 1.00 62.50 98 ASN A CA 1
ATOM 829 C C . ASN A 1 98 ? 36.465 1.092 -57.122 1.00 62.50 98 ASN A C 1
ATOM 831 O O . ASN A 1 98 ? 36.820 1.485 -58.229 1.00 62.50 98 ASN A O 1
ATOM 835 N N . GLY A 1 99 ? 37.286 1.108 -56.066 1.00 57.19 99 GLY A N 1
ATOM 836 C CA . GLY A 1 99 ? 38.670 1.600 -56.117 1.00 57.19 99 GLY A CA 1
ATOM 837 C C . GLY A 1 99 ? 39.584 0.778 -57.036 1.00 57.19 99 GLY A C 1
ATOM 838 O O . GLY A 1 99 ? 40.508 1.319 -57.638 1.00 57.19 99 GLY A O 1
ATOM 839 N N . PHE A 1 100 ? 39.289 -0.512 -57.239 1.00 53.47 100 PHE A N 1
ATOM 840 C CA . PHE A 1 100 ? 39.970 -1.328 -58.254 1.00 53.47 100 PHE A CA 1
ATOM 841 C C . PHE A 1 100 ? 39.536 -1.020 -59.700 1.00 53.47 100 PHE A C 1
ATOM 843 O O . PHE A 1 100 ? 40.282 -1.341 -60.624 1.00 53.47 100 PHE A O 1
ATOM 850 N N . ARG A 1 101 ? 38.370 -0.393 -59.928 1.00 52.22 101 ARG A N 1
ATOM 851 C CA . ARG A 1 101 ? 37.910 -0.004 -61.278 1.00 52.22 101 ARG A CA 1
ATOM 852 C C . ARG A 1 101 ? 38.493 1.333 -61.742 1.00 52.22 101 ARG A C 1
ATOM 854 O O . ARG A 1 101 ? 38.602 1.537 -62.945 1.00 52.22 101 ARG A O 1
ATOM 861 N N . GLU A 1 102 ? 38.921 2.204 -60.827 1.00 50.12 102 GLU A N 1
ATOM 862 C CA . GLU A 1 102 ? 39.536 3.496 -61.181 1.00 50.12 102 GLU A CA 1
ATOM 863 C C . GLU A 1 102 ? 41.035 3.412 -61.509 1.00 50.12 102 GLU A C 1
ATOM 865 O O . GLU A 1 102 ? 41.565 4.315 -62.149 1.00 50.12 102 GLU A O 1
ATOM 870 N N . ASN A 1 103 ? 41.727 2.314 -61.183 1.00 47.16 103 ASN A N 1
ATOM 871 C CA . ASN A 1 103 ? 43.158 2.177 -61.494 1.00 47.16 103 ASN A CA 1
ATOM 872 C C . ASN A 1 103 ? 43.443 1.601 -62.900 1.00 47.16 103 ASN A C 1
ATOM 874 O O . ASN A 1 103 ? 44.562 1.176 -63.188 1.00 47.16 103 ASN A O 1
ATOM 878 N N . GLY A 1 104 ? 42.428 1.556 -63.770 1.00 50.62 104 GLY A N 1
ATOM 879 C CA . GLY A 1 104 ? 42.496 0.920 -65.084 1.00 50.62 104 GLY A CA 1
ATOM 880 C C . GLY A 1 104 ? 41.514 1.482 -66.109 1.00 50.62 104 GLY A C 1
ATOM 881 O O . GLY A 1 104 ? 40.929 0.706 -66.854 1.00 50.62 104 GLY A O 1
ATOM 882 N N . SER A 1 105 ? 41.311 2.801 -66.165 1.00 43.81 105 SER A N 1
ATOM 883 C CA . SER A 1 105 ? 40.791 3.438 -67.381 1.00 43.81 105 SER A CA 1
ATOM 884 C C . SER A 1 105 ? 41.166 4.914 -67.420 1.00 43.81 105 SER A C 1
ATOM 886 O O . SER A 1 105 ? 40.579 5.753 -66.744 1.00 43.81 105 SER A O 1
ATOM 888 N N . SER A 1 106 ? 42.166 5.222 -68.238 1.00 55.16 106 SER A N 1
ATOM 889 C CA . SER A 1 106 ? 42.385 6.552 -68.795 1.00 55.16 106 SER A CA 1
ATOM 890 C C . SER A 1 106 ? 41.116 7.011 -69.516 1.00 55.16 106 SER A C 1
ATOM 892 O O . SER A 1 106 ? 40.626 6.257 -70.351 1.00 55.16 106 SER A O 1
ATOM 894 N N . SER A 1 107 ? 40.618 8.213 -69.218 1.00 47.34 107 SER A N 1
ATOM 895 C CA . SER A 1 107 ? 40.147 9.205 -70.204 1.00 47.34 107 SER A CA 1
ATOM 896 C C . SER A 1 107 ? 39.294 10.281 -69.526 1.00 47.34 107 SER A C 1
ATOM 898 O O . SER A 1 107 ? 38.204 9.994 -69.039 1.00 47.34 107 SER A O 1
ATOM 900 N N . ASP A 1 108 ? 39.821 11.503 -69.536 1.00 46.91 108 ASP A N 1
ATOM 901 C CA . ASP A 1 108 ? 39.120 12.768 -69.763 1.00 46.91 108 ASP A CA 1
ATOM 902 C C . ASP A 1 108 ? 37.800 13.034 -69.023 1.00 46.91 108 ASP A C 1
ATOM 904 O O . ASP A 1 108 ? 36.711 12.633 -69.425 1.00 46.91 108 ASP A O 1
ATOM 908 N N . ASN A 1 109 ? 37.908 13.883 -68.001 1.00 55.16 109 ASN A N 1
ATOM 909 C CA . ASN A 1 109 ? 36.829 14.779 -67.594 1.00 55.16 109 ASN A CA 1
ATOM 910 C C . ASN A 1 109 ? 36.822 15.976 -68.575 1.00 55.16 109 ASN A C 1
ATOM 912 O O . ASN A 1 109 ? 37.911 16.495 -68.850 1.00 55.16 109 ASN A O 1
ATOM 916 N N . PRO A 1 110 ? 35.667 16.468 -69.087 1.00 56.59 110 PRO A N 1
ATOM 917 C CA . PRO A 1 110 ? 34.998 17.538 -68.334 1.00 56.59 110 PRO A CA 1
ATOM 918 C C . PRO A 1 110 ? 33.456 17.696 -68.498 1.00 56.59 110 PRO A C 1
ATOM 920 O O . PRO A 1 110 ? 32.907 17.637 -69.593 1.00 56.59 110 PRO A O 1
ATOM 923 N N . SER A 1 111 ? 32.833 18.140 -67.393 1.00 52.44 111 SER A N 1
ATOM 924 C CA . SER A 1 111 ? 31.830 19.233 -67.265 1.00 52.44 111 SER A CA 1
ATOM 925 C C . SER A 1 111 ? 30.308 18.963 -67.124 1.00 52.44 111 SER A C 1
ATOM 927 O O . SER A 1 111 ? 29.655 18.521 -68.063 1.00 52.44 111 SER A O 1
ATOM 929 N N . SER A 1 112 ? 29.778 19.491 -65.994 1.00 49.94 112 SER A N 1
ATOM 930 C CA . SER A 1 112 ? 28.466 20.159 -65.724 1.00 49.94 112 SER A CA 1
ATOM 931 C C . SER A 1 112 ? 27.135 19.369 -65.766 1.00 49.94 112 SER A C 1
ATOM 933 O O . SER A 1 112 ? 27.090 18.340 -66.431 1.00 49.94 112 SER A O 1
ATOM 935 N N . PRO A 1 113 ? 26.019 19.833 -65.119 1.00 55.75 113 PRO A N 1
ATOM 936 C CA . PRO A 1 113 ? 25.744 21.182 -64.573 1.00 55.75 113 PRO A CA 1
ATOM 937 C C . PRO A 1 113 ? 25.192 21.268 -63.124 1.00 55.75 113 PRO A C 1
ATOM 939 O O . PRO A 1 113 ? 24.563 20.350 -62.603 1.00 55.75 113 PRO A O 1
ATOM 942 N N . GLU A 1 114 ? 25.376 22.444 -62.517 1.00 58.34 114 GLU A N 1
ATOM 943 C CA . GLU A 1 114 ? 24.652 22.918 -61.327 1.00 58.34 114 GLU A CA 1
ATOM 944 C C . GLU A 1 114 ? 23.148 23.085 -61.598 1.00 58.34 114 GLU A C 1
ATOM 946 O O . GLU A 1 114 ? 22.752 23.551 -62.669 1.00 58.34 114 GLU A O 1
ATOM 951 N N . PHE A 1 115 ? 22.323 22.783 -60.592 1.00 49.38 115 PHE A N 1
ATOM 952 C CA . PHE A 1 115 ? 20.918 23.186 -60.542 1.00 49.38 115 PHE A CA 1
ATOM 953 C C . PHE A 1 115 ? 20.610 23.912 -59.226 1.00 49.38 115 PHE A C 1
ATOM 955 O O . PHE A 1 115 ? 21.031 23.470 -58.157 1.00 49.38 115 PHE A O 1
ATOM 962 N N . PHE A 1 116 ? 19.890 25.026 -59.394 1.00 52.72 116 PHE A N 1
ATOM 963 C CA . PHE A 1 116 ? 19.297 25.932 -58.403 1.00 52.72 116 PHE A CA 1
ATOM 964 C C . PHE A 1 116 ? 18.428 25.236 -57.348 1.00 52.72 116 PHE A C 1
ATOM 966 O O . PHE A 1 116 ? 17.719 24.268 -57.712 1.00 52.72 116 PHE A O 1
#

Solvent-accessible surface area (backbone atoms only — not comparable to full-atom values): 6888 Å² total; per-residue (Å²): 133,77,96,58,54,73,66,57,54,59,68,50,51,72,68,57,49,55,60,73,49,60,96,54,56,70,68,59,53,49,52,52,53,50,52,33,50,54,55,46,50,52,53,50,52,51,53,51,53,50,53,53,54,52,51,51,51,51,52,53,50,52,51,52,52,51,53,52,51,52,53,51,52,53,50,51,50,56,47,50,52,52,53,50,51,56,49,49,55,52,51,52,52,51,52,53,60,49,58,64,57,67,78,71,64,92,77,83,86,86,84,86,80,92,80,135

Radius of gyration: 40.88 Å; Cα contacts (8 Å, |Δi|>4): 11; chains: 1; bounding box: 70×36×105 Å

Sequence (116 aa):
DDRFSDEQLVTMSVRELNRQLRGVSKEEVIRLKQKRRTLKNRGYAQSCRFKRVQQRHVLESEKNQLLQQVEHLKQEISRLVRERDAYK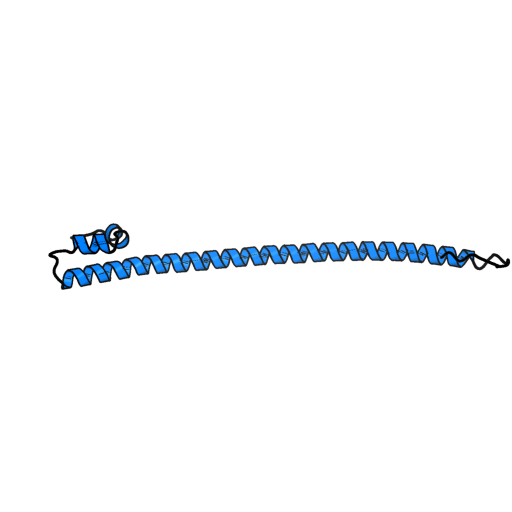EKDEKLLVSNGFRENGSSSDNPSSPEFF

InterPro domains:
  IPR004826 Basic leucine zipper domain, Maf-type [PF03131] (4-94)
  IPR004827 Basic-leucine zipper domain [PS50217] (31-94)
  IPR004827 Basic-leucine zipper domain [SM00338] (27-93)
  IPR008917 Transcription factor, Skn-1-like, DNA-binding domain superfamily [SSF47454] (4-44)
  IPR024874 Transcription factor Maf family [PTHR10129] (2-108)
  IPR046347 Basic-leucine zipper domain superfamily [SSF57959] (32-87)

Secondary structure (DSSP, 8-state):
--SS-HHHHHHS-HHHHHHHTTT--HHHHHHHHHHHHHHHHHHHHHHHHHHHHHHHHHHHHHHHHHHHHHHHHHHHHHHHHHHHHHHHHHHHHHHHHHHHHHTT------------